Protein AF-A0A3D3NG20-F1 (afdb_monomer_lite)

pLDDT: mean 88.95, std 8.8, range [58.19, 97.75]

Structure (mmCIF, N/CA/C/O backbone):
data_AF-A0A3D3NG20-F1
#
_entry.id   AF-A0A3D3NG20-F1
#
loop_
_atom_site.group_PDB
_atom_site.id
_atom_site.type_symbol
_atom_site.label_atom_id
_atom_site.label_alt_id
_atom_site.label_comp_id
_atom_site.label_asym_id
_atom_site.label_entity_id
_atom_site.label_seq_id
_atom_site.pdbx_PDB_ins_code
_atom_site.Cartn_x
_atom_site.Cartn_y
_atom_site.Cartn_z
_atom_site.occupancy
_atom_site.B_iso_or_equiv
_atom_site.auth_seq_id
_atom_site.auth_comp_id
_atom_site.auth_asym_id
_atom_site.auth_atom_id
_atom_site.pdbx_PDB_model_num
ATOM 1 N N . PRO A 1 1 ? 11.108 -1.055 -11.961 1.00 58.19 1 PRO A N 1
ATOM 2 C CA . PRO A 1 1 ? 10.707 0.306 -11.524 1.00 58.19 1 PRO A CA 1
ATOM 3 C C . PRO A 1 1 ? 9.360 0.273 -10.812 1.00 58.19 1 PRO A C 1
ATOM 5 O O . PRO A 1 1 ? 8.550 -0.609 -11.078 1.00 58.19 1 PRO A O 1
ATOM 8 N N . LEU A 1 2 ? 9.130 1.215 -9.900 1.00 61.56 2 LEU A N 1
ATOM 9 C CA . LEU A 1 2 ? 7.983 1.136 -8.999 1.00 61.56 2 LEU A CA 1
ATOM 10 C C . LEU A 1 2 ? 6.646 1.517 -9.669 1.00 61.56 2 LEU A C 1
ATOM 12 O O . LEU A 1 2 ? 5.596 0.979 -9.330 1.00 61.56 2 LEU A O 1
ATOM 16 N N . ARG A 1 3 ? 6.689 2.419 -10.658 1.00 68.44 3 ARG A N 1
ATOM 17 C CA . ARG A 1 3 ? 5.502 2.925 -11.377 1.00 68.44 3 ARG A CA 1
ATOM 18 C C . ARG A 1 3 ? 5.452 2.598 -12.868 1.00 68.44 3 ARG A C 1
ATOM 20 O O . ARG A 1 3 ? 4.386 2.681 -13.464 1.00 68.44 3 ARG A O 1
ATOM 27 N N . LEU A 1 4 ? 6.581 2.226 -13.463 1.00 75.44 4 LEU A N 1
ATOM 28 C CA . LEU A 1 4 ? 6.687 1.892 -14.883 1.00 75.44 4 LEU A CA 1
ATOM 29 C C . LEU A 1 4 ? 6.993 0.400 -14.983 1.00 75.44 4 LEU A C 1
ATOM 31 O O . LEU A 1 4 ? 8.015 -0.049 -14.465 1.00 75.44 4 LEU A O 1
ATOM 35 N N . ARG A 1 5 ? 6.072 -0.356 -15.578 1.00 84.31 5 ARG A N 1
ATOM 36 C CA . ARG A 1 5 ? 6.166 -1.800 -15.816 1.00 84.31 5 ARG A CA 1
ATOM 37 C C . ARG A 1 5 ? 5.492 -2.134 -17.141 1.00 84.31 5 ARG A C 1
ATOM 39 O O . ARG A 1 5 ? 4.536 -1.452 -17.512 1.00 84.31 5 ARG A O 1
ATOM 46 N N . GLY A 1 6 ? 5.953 -3.194 -17.793 1.00 87.88 6 GLY A N 1
ATOM 47 C CA . GLY A 1 6 ? 5.446 -3.626 -19.095 1.00 87.88 6 GLY A CA 1
ATOM 48 C C . GLY A 1 6 ? 6.267 -3.087 -20.262 1.00 87.88 6 GLY A C 1
ATOM 49 O O . GLY A 1 6 ? 7.437 -2.738 -20.098 1.00 87.88 6 GLY A O 1
ATOM 50 N N . ASP A 1 7 ? 5.657 -3.076 -21.441 1.00 94.12 7 ASP A N 1
ATOM 51 C CA . ASP A 1 7 ? 6.354 -2.783 -22.690 1.00 94.12 7 ASP A CA 1
ATOM 52 C C . ASP A 1 7 ? 6.718 -1.301 -22.804 1.00 94.12 7 ASP A C 1
ATOM 54 O O . ASP A 1 7 ? 5.910 -0.407 -22.541 1.00 94.12 7 ASP A O 1
ATOM 58 N N . ALA A 1 8 ? 7.957 -1.049 -23.209 1.00 93.94 8 ALA A N 1
ATOM 59 C CA . ALA A 1 8 ? 8.521 0.274 -23.397 1.00 93.94 8 ALA A CA 1
ATOM 60 C C . ALA A 1 8 ? 9.418 0.305 -24.641 1.00 93.94 8 ALA A C 1
ATOM 62 O O . ALA A 1 8 ? 9.778 -0.727 -25.209 1.00 93.94 8 ALA A O 1
ATOM 63 N N . PHE A 1 9 ? 9.796 1.513 -25.056 1.00 94.94 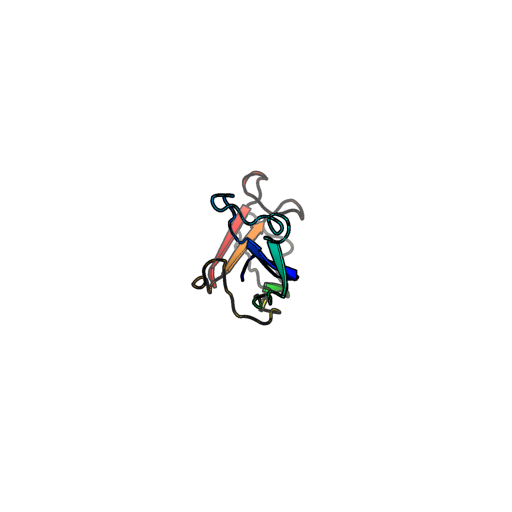9 PHE A N 1
ATOM 64 C CA . PHE A 1 9 ? 10.724 1.729 -26.160 1.00 94.94 9 PHE A CA 1
ATOM 65 C C . PHE A 1 9 ? 11.909 2.561 -25.691 1.00 94.94 9 PHE A C 1
ATOM 67 O O . PHE A 1 9 ? 11.733 3.603 -25.058 1.00 94.94 9 PHE A O 1
ATOM 74 N N . LEU A 1 10 ? 13.118 2.112 -26.017 1.00 93.62 10 LEU A N 1
ATOM 75 C CA . LEU A 1 10 ? 14.294 2.968 -26.021 1.00 93.62 10 LEU A CA 1
ATOM 76 C C . LEU A 1 10 ? 14.303 3.704 -27.359 1.00 93.62 10 LEU A C 1
ATOM 78 O O . LEU A 1 10 ? 14.422 3.069 -28.406 1.00 93.62 10 LEU A O 1
ATOM 82 N N . ILE A 1 11 ? 14.143 5.024 -27.318 1.00 94.25 11 ILE A N 1
ATOM 83 C CA . ILE A 1 11 ? 14.133 5.873 -28.509 1.00 94.25 11 ILE A CA 1
ATOM 84 C C . ILE A 1 11 ? 15.469 6.602 -28.584 1.00 94.25 11 ILE A C 1
ATOM 86 O O . ILE A 1 11 ? 15.859 7.289 -27.641 1.00 94.25 11 ILE A O 1
ATOM 90 N N . VAL A 1 12 ? 16.156 6.448 -29.710 1.00 93.25 12 VAL A N 1
ATOM 91 C CA . VAL A 1 12 ? 17.373 7.186 -30.045 1.00 93.25 12 VAL A CA 1
ATOM 92 C C . VAL A 1 12 ? 17.063 8.054 -31.254 1.00 93.25 12 VAL A C 1
ATOM 94 O O . VAL A 1 12 ? 16.501 7.565 -32.233 1.00 93.25 12 VAL A O 1
ATOM 97 N N . VAL A 1 13 ? 17.414 9.335 -31.165 1.00 92.94 13 VAL A N 1
ATOM 98 C CA . VAL A 1 13 ? 17.270 10.302 -32.255 1.00 92.94 13 VAL A CA 1
ATOM 99 C C . VAL A 1 13 ? 18.657 10.855 -32.573 1.00 92.94 13 VAL A C 1
ATOM 101 O O . VAL A 1 13 ? 19.252 11.526 -31.729 1.00 92.94 13 VAL A O 1
ATOM 104 N N . ALA A 1 14 ? 19.193 10.516 -33.744 1.00 89.94 14 ALA A N 1
ATOM 105 C CA . ALA A 1 14 ? 20.375 11.167 -34.304 1.00 89.94 14 ALA A CA 1
ATOM 106 C C . ALA A 1 14 ? 19.999 12.580 -34.770 1.00 89.94 14 ALA A C 1
ATOM 108 O O . ALA A 1 14 ? 18.849 12.805 -35.125 1.00 89.94 14 ALA A O 1
ATOM 109 N N . ASP A 1 15 ? 20.928 13.531 -34.663 1.00 87.94 15 ASP A N 1
ATOM 110 C CA . ASP A 1 15 ? 20.694 14.954 -34.953 1.00 87.94 15 ASP A CA 1
ATOM 111 C C . ASP A 1 15 ? 19.298 15.475 -34.544 1.00 87.94 15 ASP A C 1
ATOM 113 O O . ASP A 1 15 ? 18.550 16.060 -35.322 1.00 87.94 15 ASP A O 1
ATOM 117 N N . GLY A 1 16 ? 18.894 15.230 -33.292 1.00 83.56 16 GLY A N 1
ATOM 118 C CA . GLY A 1 16 ? 17.527 15.533 -32.845 1.00 83.56 16 GLY A CA 1
ATOM 119 C C . GLY A 1 16 ? 17.126 17.015 -32.906 1.00 83.56 16 GLY A C 1
ATOM 120 O O . GLY A 1 16 ? 15.947 17.321 -32.737 1.00 83.56 16 GLY A O 1
ATOM 121 N N . ASN A 1 17 ? 18.087 17.913 -33.144 1.00 87.62 17 ASN A N 1
ATOM 122 C CA . ASN A 1 17 ? 17.873 19.348 -33.313 1.00 87.62 17 ASN A CA 1
ATOM 123 C C . ASN A 1 17 ? 17.983 19.811 -34.781 1.00 87.62 17 ASN A C 1
ATOM 125 O O . ASN A 1 17 ? 17.700 20.982 -35.039 1.00 87.62 17 ASN A O 1
ATOM 129 N N . GLY A 1 18 ? 18.356 18.935 -35.724 1.00 86.38 18 GLY A N 1
ATOM 130 C CA . GLY A 1 18 ? 18.515 19.267 -37.145 1.00 86.38 18 GLY A CA 1
ATOM 131 C C . GLY A 1 18 ? 19.660 20.249 -37.415 1.00 86.38 18 GLY A C 1
ATOM 132 O O . GLY A 1 18 ? 19.510 21.168 -38.223 1.00 86.38 18 GLY A O 1
ATOM 133 N N . GLU A 1 19 ? 20.758 20.151 -36.662 1.00 90.38 19 GLU A N 1
ATOM 134 C CA . GLU A 1 19 ? 21.900 21.068 -36.757 1.00 90.38 19 GLU A CA 1
ATOM 135 C C . GL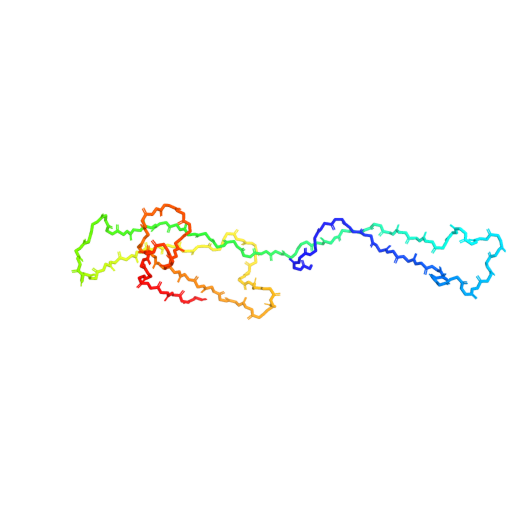U A 1 19 ? 22.922 20.643 -37.826 1.00 90.38 19 GLU A C 1
ATOM 137 O O . GLU A 1 19 ? 23.824 21.421 -38.157 1.00 90.38 19 GLU A O 1
ATOM 142 N N . VAL A 1 20 ? 22.794 19.436 -38.381 1.00 87.12 20 VAL A N 1
ATOM 143 C CA . VAL A 1 20 ? 23.695 18.868 -39.384 1.00 87.12 20 VAL A CA 1
ATOM 144 C C . VAL A 1 20 ? 22.902 18.529 -40.647 1.00 87.12 20 VAL A C 1
ATOM 146 O O . VAL A 1 20 ? 21.896 17.846 -40.594 1.00 87.12 20 VAL A O 1
ATOM 149 N N . ASP A 1 21 ? 23.367 18.984 -41.815 1.00 88.12 21 ASP A N 1
ATOM 150 C CA . ASP A 1 21 ? 22.782 18.540 -43.089 1.00 88.12 21 ASP A CA 1
ATOM 151 C C . ASP A 1 21 ? 23.211 17.096 -43.380 1.00 88.12 21 ASP A C 1
ATOM 153 O O . ASP A 1 21 ? 24.385 16.828 -43.664 1.00 88.12 21 ASP A O 1
ATOM 157 N N . GLU A 1 22 ? 22.256 16.170 -43.312 1.00 85.44 22 GLU A N 1
ATOM 158 C CA . GLU A 1 22 ? 22.479 14.741 -43.525 1.00 85.44 22 GLU A CA 1
ATOM 159 C C . GLU A 1 22 ? 21.969 14.248 -44.894 1.00 85.44 22 GLU A C 1
ATOM 161 O O . GLU A 1 22 ? 21.799 13.041 -45.091 1.00 85.44 22 GLU A O 1
ATOM 166 N N . HIS A 1 23 ? 21.728 15.133 -45.877 1.00 86.75 23 HIS A N 1
ATOM 167 C CA . HIS A 1 23 ? 21.172 14.751 -47.183 1.00 86.75 23 HIS A CA 1
ATOM 168 C C . HIS A 1 23 ? 21.925 13.573 -47.850 1.00 86.75 23 HIS A C 1
ATOM 170 O O . HIS A 1 23 ? 23.147 13.623 -48.015 1.00 86.75 23 HIS A O 1
ATOM 176 N N . PRO A 1 24 ? 21.217 12.517 -48.313 1.00 85.38 24 PRO A N 1
ATOM 177 C CA . PRO A 1 24 ? 19.757 12.368 -48.420 1.00 85.38 24 PRO A CA 1
ATOM 178 C C . PRO A 1 24 ? 19.077 11.676 -47.220 1.00 85.38 24 PRO A C 1
ATOM 180 O O . PRO A 1 24 ? 17.909 11.302 -47.319 1.00 85.38 24 PRO A O 1
ATOM 183 N N . ASN A 1 25 ? 19.792 11.455 -46.119 1.00 85.50 25 ASN A N 1
ATOM 184 C CA . ASN A 1 25 ? 19.387 10.582 -45.016 1.00 85.50 25 ASN A CA 1
ATOM 185 C C . ASN A 1 25 ? 18.596 11.269 -43.895 1.00 85.50 25 ASN A C 1
ATOM 187 O O . ASN A 1 25 ? 18.187 10.580 -42.976 1.00 85.50 25 ASN A O 1
ATOM 191 N N . GLU A 1 26 ? 18.276 12.555 -44.013 1.00 84.94 26 GLU A N 1
ATOM 192 C CA . GLU A 1 26 ? 17.534 13.361 -43.021 1.00 84.94 26 GLU A CA 1
ATOM 193 C C . GLU A 1 26 ? 16.299 12.672 -42.383 1.00 84.94 26 GLU A C 1
ATOM 195 O O . GLU A 1 26 ? 15.909 12.938 -41.252 1.00 84.94 26 GLU A O 1
ATOM 200 N N . ALA A 1 27 ? 15.648 11.754 -43.104 1.00 84.50 27 ALA A N 1
ATOM 201 C CA . ALA A 1 27 ? 14.458 11.048 -42.630 1.00 84.50 27 ALA A CA 1
ATOM 202 C C . ALA A 1 27 ? 14.734 9.773 -41.798 1.00 84.50 27 ALA A C 1
ATOM 204 O O . ALA A 1 27 ? 13.774 9.127 -41.372 1.00 84.50 27 ALA A O 1
ATOM 205 N N . ASN A 1 28 ? 15.992 9.359 -41.589 1.00 85.06 28 ASN A N 1
ATOM 206 C CA . ASN A 1 28 ? 16.341 8.077 -40.951 1.00 85.06 28 ASN A CA 1
ATOM 207 C C . ASN A 1 28 ? 16.876 8.193 -39.510 1.00 85.06 28 ASN A C 1
ATOM 209 O O . ASN A 1 28 ? 17.427 7.232 -38.971 1.00 85.06 28 ASN A O 1
ATOM 213 N N . ASN A 1 29 ? 16.633 9.331 -38.864 1.00 89.12 29 ASN A N 1
ATOM 214 C CA . ASN A 1 29 ? 17.265 9.690 -37.599 1.00 89.12 29 ASN A CA 1
ATOM 215 C C . ASN A 1 29 ? 16.665 9.045 -36.346 1.00 89.12 29 ASN A C 1
ATOM 217 O O . ASN A 1 29 ? 17.284 9.089 -35.286 1.00 89.12 29 ASN A O 1
ATOM 221 N N . VAL A 1 30 ? 15.486 8.425 -36.434 1.00 92.75 30 VAL A N 1
ATOM 222 C CA . VAL A 1 30 ? 14.806 7.833 -35.274 1.00 92.75 30 VAL A CA 1
ATOM 223 C C . VAL A 1 30 ? 14.904 6.312 -35.302 1.00 92.75 30 VAL A C 1
ATOM 225 O O . VAL A 1 30 ? 14.429 5.662 -36.232 1.00 92.75 30 VAL A O 1
ATOM 228 N N . LEU A 1 31 ? 15.422 5.734 -34.220 1.00 94.38 31 LEU A N 1
ATOM 229 C CA . LEU A 1 31 ? 15.357 4.302 -33.943 1.00 94.38 31 LEU A CA 1
ATOM 230 C C . LEU A 1 31 ? 14.604 4.063 -32.632 1.00 94.38 31 LEU A C 1
ATOM 232 O O . LEU A 1 31 ? 14.940 4.646 -31.603 1.00 94.38 31 LEU A O 1
ATOM 236 N N . ALA A 1 32 ? 13.618 3.165 -32.655 1.00 95.62 32 ALA A N 1
ATOM 237 C CA . ALA A 1 32 ? 12.913 2.703 -31.464 1.00 95.62 32 ALA A CA 1
ATOM 238 C C . ALA A 1 32 ? 13.171 1.207 -31.251 1.00 95.62 32 ALA A C 1
ATOM 240 O O . ALA A 1 32 ? 12.815 0.383 -32.093 1.00 95.62 32 ALA A O 1
ATOM 241 N N . ALA A 1 33 ? 13.774 0.854 -30.117 1.00 96.62 33 ALA A N 1
ATOM 242 C CA . ALA A 1 33 ? 14.015 -0.529 -29.724 1.00 96.62 33 ALA A CA 1
ATOM 243 C C . ALA A 1 33 ? 13.030 -0.935 -28.614 1.00 96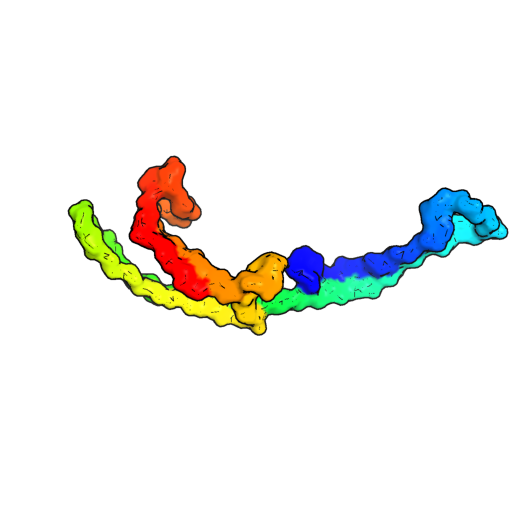.62 33 ALA A C 1
ATOM 245 O O . ALA A 1 33 ? 13.020 -0.286 -27.563 1.00 96.62 33 ALA A O 1
ATOM 246 N N . PRO A 1 34 ? 12.196 -1.974 -28.812 1.00 96.12 34 PRO A N 1
ATOM 247 C CA . PRO A 1 34 ? 11.289 -2.437 -27.774 1.00 96.12 34 PRO A CA 1
ATOM 248 C C . PRO A 1 34 ? 12.067 -3.131 -26.654 1.00 96.12 34 PRO A C 1
ATOM 250 O O . PRO A 1 34 ? 13.024 -3.866 -26.902 1.00 96.12 34 PRO A O 1
ATOM 253 N N . PHE A 1 35 ? 11.625 -2.931 -25.420 1.00 94.38 35 PHE A N 1
ATOM 254 C CA . PHE A 1 35 ? 12.090 -3.682 -24.263 1.00 94.38 35 PHE A CA 1
ATOM 255 C C . PHE A 1 35 ? 10.968 -3.813 -23.235 1.00 94.38 35 PHE A C 1
ATOM 257 O O . PHE A 1 35 ? 10.034 -3.011 -23.208 1.00 94.38 35 PHE A O 1
ATOM 264 N N . THR A 1 36 ? 11.066 -4.818 -22.372 1.00 93.69 36 THR A N 1
ATOM 265 C CA . THR A 1 36 ? 10.105 -5.019 -21.288 1.00 93.69 36 THR A CA 1
ATOM 266 C C . THR A 1 36 ? 10.722 -4.575 -19.975 1.00 93.69 36 THR A C 1
ATOM 268 O O . THR A 1 36 ? 11.863 -4.903 -19.649 1.00 93.69 36 THR A O 1
ATOM 271 N N . ILE A 1 37 ? 9.953 -3.804 -19.216 1.00 90.31 37 ILE A N 1
ATOM 272 C CA . ILE A 1 37 ? 10.308 -3.383 -17.875 1.00 90.31 37 ILE A CA 1
ATOM 273 C C . ILE A 1 37 ? 9.695 -4.363 -16.879 1.00 90.31 37 ILE A C 1
ATOM 275 O O . ILE A 1 37 ? 8.478 -4.344 -16.657 1.00 90.31 37 ILE A O 1
ATOM 279 N N . ASP A 1 38 ? 10.546 -5.159 -16.233 1.00 85.31 38 ASP A N 1
ATOM 280 C CA . ASP A 1 38 ? 10.094 -6.080 -15.197 1.00 85.31 38 ASP A CA 1
ATOM 281 C C . ASP A 1 38 ? 9.513 -5.314 -13.996 1.00 85.31 38 ASP A C 1
ATOM 283 O O . ASP A 1 38 ? 10.128 -4.363 -13.479 1.00 85.31 38 ASP A O 1
ATOM 287 N N . PRO A 1 39 ? 8.312 -5.699 -13.529 1.00 78.62 39 PRO A N 1
ATOM 288 C CA . PRO A 1 39 ? 7.759 -5.140 -12.313 1.00 78.62 39 PRO A CA 1
ATOM 289 C C . PRO A 1 39 ? 8.602 -5.580 -11.118 1.00 78.62 39 PRO A C 1
ATOM 291 O O . PRO A 1 39 ? 9.006 -6.737 -11.003 1.00 78.62 39 PRO A O 1
ATOM 294 N N . LEU A 1 40 ? 8.814 -4.658 -10.182 1.00 78.69 40 LEU A N 1
ATOM 295 C CA . LEU A 1 40 ? 9.273 -5.056 -8.856 1.00 78.69 40 LEU A CA 1
ATOM 296 C C . LEU A 1 40 ? 8.134 -5.822 -8.162 1.00 78.69 40 LEU A C 1
ATOM 298 O O . LEU A 1 40 ? 6.979 -5.406 -8.289 1.00 78.69 40 LEU A O 1
ATOM 302 N N . PRO A 1 41 ? 8.415 -6.932 -7.459 1.00 80.56 41 PRO A N 1
ATOM 303 C CA . PRO A 1 41 ? 7.409 -7.588 -6.636 1.00 80.56 41 PRO A CA 1
ATOM 304 C C . PRO A 1 41 ? 6.967 -6.649 -5.503 1.00 80.56 41 PRO A C 1
ATOM 306 O O . PRO A 1 41 ? 7.767 -5.863 -4.993 1.00 80.56 41 PRO A O 1
ATOM 309 N N . PHE A 1 42 ? 5.695 -6.734 -5.111 1.00 81.12 42 PHE A N 1
ATOM 310 C CA . PHE A 1 42 ? 5.092 -5.901 -4.067 1.00 81.12 42 PHE A CA 1
ATOM 311 C C . PHE A 1 42 ? 4.563 -6.762 -2.919 1.00 81.12 42 PHE A C 1
ATOM 313 O O . PHE A 1 42 ? 4.249 -7.942 -3.109 1.00 81.12 42 PHE A O 1
ATOM 320 N N . ALA A 1 43 ? 4.458 -6.153 -1.738 1.00 89.25 43 ALA A N 1
ATOM 321 C CA . ALA A 1 43 ? 3.638 -6.689 -0.662 1.00 89.25 43 ALA A CA 1
ATOM 322 C C . ALA A 1 43 ? 2.148 -6.592 -1.033 1.00 89.25 43 ALA A C 1
ATOM 324 O O . ALA A 1 43 ? 1.730 -5.668 -1.730 1.00 89.25 43 ALA A O 1
ATOM 325 N N . ASP A 1 44 ? 1.359 -7.533 -0.529 1.00 91.19 44 ASP A N 1
ATOM 326 C CA . ASP A 1 44 ? -0.100 -7.551 -0.635 1.00 91.19 44 ASP A CA 1
ATOM 327 C C . ASP A 1 44 ? -0.667 -7.828 0.758 1.00 91.19 44 ASP A C 1
ATOM 329 O O . ASP A 1 44 ? -0.745 -8.976 1.196 1.00 91.19 44 ASP A O 1
ATOM 333 N N . LEU A 1 45 ? -0.946 -6.760 1.508 1.00 93.69 45 LEU A N 1
ATOM 334 C CA . LEU A 1 45 ? -1.431 -6.864 2.881 1.00 93.69 45 LEU A CA 1
ATOM 335 C C . LEU A 1 45 ? -2.937 -7.129 2.883 1.00 93.69 45 LEU A C 1
ATOM 337 O O . LEU A 1 45 ? -3.732 -6.286 2.471 1.00 93.69 45 LEU A O 1
ATOM 341 N N . VAL A 1 46 ? -3.323 -8.292 3.400 1.00 95.88 46 VAL A N 1
ATOM 342 C CA . VAL A 1 46 ? -4.712 -8.745 3.469 1.00 95.88 46 VAL A CA 1
ATOM 343 C C . VAL A 1 46 ? -5.133 -8.937 4.919 1.00 95.88 46 VAL A C 1
ATOM 345 O O . VAL A 1 46 ? -4.546 -9.731 5.660 1.00 95.88 46 VAL A O 1
ATOM 348 N N . THR A 1 47 ? -6.188 -8.224 5.313 1.00 96.50 47 THR A N 1
ATOM 349 C CA . THR A 1 47 ? -6.828 -8.362 6.625 1.00 96.50 47 THR A CA 1
ATOM 350 C C . THR A 1 47 ? -7.833 -9.516 6.619 1.00 96.50 47 THR A C 1
ATOM 352 O O . THR A 1 47 ? -8.629 -9.665 5.694 1.00 96.50 47 THR A O 1
ATOM 355 N N . SER A 1 48 ? -7.815 -10.334 7.667 1.00 97.75 48 SER A N 1
ATOM 356 C CA . SER A 1 48 ? -8.643 -11.533 7.841 1.00 97.75 48 SER A CA 1
ATOM 357 C C . SER A 1 48 ? -8.939 -11.791 9.326 1.00 97.75 48 SER A C 1
ATOM 359 O O . SER A 1 48 ? -8.462 -11.056 10.193 1.00 97.75 48 SER A O 1
ATOM 361 N N . ASP A 1 49 ? -9.752 -12.813 9.616 1.00 97.25 49 ASP A N 1
ATOM 362 C CA . ASP A 1 49 ? -10.044 -13.312 10.971 1.00 97.25 49 ASP A CA 1
ATOM 363 C C . ASP A 1 49 ? -10.511 -12.233 11.968 1.00 97.25 49 ASP A C 1
ATOM 365 O O . ASP A 1 49 ? -10.118 -12.213 13.135 1.00 97.25 49 ASP A O 1
ATOM 369 N N . ILE A 1 50 ? -11.356 -11.309 11.496 1.00 95.75 50 ILE A N 1
ATOM 370 C CA . ILE A 1 50 ? -11.858 -10.190 12.300 1.00 95.75 50 ILE A CA 1
ATOM 371 C C . ILE A 1 50 ? -12.875 -10.699 13.327 1.00 95.75 50 ILE A C 1
ATOM 373 O O . ILE A 1 50 ? -13.918 -11.251 12.975 1.00 95.75 50 ILE A O 1
ATOM 377 N N . VAL A 1 51 ? -12.599 -10.442 14.604 1.00 96.88 51 VAL A N 1
ATOM 378 C CA . VAL A 1 51 ? -13.497 -10.702 15.729 1.00 96.88 51 VAL A CA 1
ATOM 379 C C . VAL A 1 51 ? -13.660 -9.420 16.534 1.00 96.88 51 VAL A C 1
ATOM 381 O O . VAL A 1 51 ? -12.695 -8.897 17.088 1.00 96.88 51 VAL A O 1
ATOM 384 N N . ALA A 1 52 ? -14.896 -8.934 16.616 1.00 95.00 52 ALA A N 1
ATOM 385 C CA . ALA A 1 52 ? -15.275 -7.758 17.390 1.00 95.00 52 ALA A CA 1
ATOM 386 C C . ALA A 1 52 ? -16.699 -7.924 17.956 1.00 95.00 52 ALA A C 1
ATOM 388 O O . ALA A 1 52 ? -17.497 -8.680 17.390 1.00 95.00 52 ALA A O 1
ATOM 389 N N . PRO A 1 53 ? -17.052 -7.230 19.052 1.00 93.88 53 PRO A N 1
ATOM 390 C CA . PRO A 1 53 ? -18.414 -7.207 19.568 1.00 93.88 53 PRO A CA 1
ATOM 391 C C . PRO A 1 53 ? -19.408 -6.656 18.541 1.00 93.88 53 PRO A C 1
ATOM 393 O O . PRO A 1 53 ? -19.158 -5.635 17.904 1.00 93.88 53 PRO A O 1
ATOM 396 N N . SER A 1 54 ? -20.580 -7.283 18.433 1.00 92.31 54 SER A N 1
ATOM 397 C CA . SER A 1 54 ? -21.691 -6.770 17.618 1.00 92.31 54 SER A CA 1
ATOM 398 C C . SER A 1 54 ? -22.431 -5.602 18.278 1.00 92.31 54 SER A C 1
ATOM 400 O O . SER A 1 54 ? -23.233 -4.929 17.635 1.00 92.31 54 SER A O 1
ATOM 402 N N . GLN A 1 55 ? -22.203 -5.389 19.576 1.00 91.12 55 GLN A N 1
ATOM 403 C CA . GLN A 1 55 ? -22.810 -4.339 20.384 1.00 91.12 55 GLN A CA 1
ATOM 404 C C . GLN A 1 55 ? -21.797 -3.827 21.408 1.00 91.12 55 GLN A C 1
ATOM 406 O O . GLN A 1 55 ? -20.994 -4.591 21.941 1.00 91.12 55 GLN A O 1
ATOM 411 N N . ALA A 1 56 ? -21.875 -2.535 21.708 1.00 90.31 56 ALA A N 1
ATOM 412 C CA . ALA A 1 56 ? -21.119 -1.884 22.767 1.00 90.31 56 ALA A CA 1
ATOM 413 C C . ALA A 1 56 ? -21.963 -0.749 23.356 1.00 90.31 56 ALA A C 1
ATOM 415 O O . ALA A 1 56 ? -22.846 -0.209 22.687 1.00 90.31 56 ALA A O 1
ATOM 416 N N . VAL A 1 57 ? -21.693 -0.386 24.608 1.00 91.31 57 VAL A N 1
ATOM 417 C CA . VAL A 1 57 ? -22.307 0.778 25.257 1.00 91.31 57 VAL A CA 1
ATOM 418 C C . VAL A 1 57 ? -21.332 1.947 25.263 1.00 91.31 57 VAL A C 1
ATOM 420 O O . VAL A 1 57 ? -20.116 1.764 25.216 1.00 91.31 57 VAL A O 1
ATOM 423 N N . HIS A 1 58 ? -21.866 3.164 25.323 1.00 88.38 58 HIS A N 1
ATOM 424 C CA . HIS A 1 58 ? -21.045 4.367 25.363 1.00 88.38 58 HIS A CA 1
ATOM 425 C C . HIS A 1 58 ? -20.053 4.328 26.537 1.00 88.38 58 HIS A C 1
ATOM 427 O O . HIS A 1 58 ? -20.437 4.057 27.674 1.00 88.38 58 HIS A O 1
ATOM 433 N N . GLY A 1 59 ? -18.781 4.620 26.253 1.00 87.06 59 GLY A N 1
ATOM 434 C CA . GLY A 1 59 ? -17.699 4.608 27.240 1.00 87.06 59 GLY A CA 1
ATOM 435 C C . GLY A 1 59 ? -17.135 3.222 27.569 1.00 87.06 59 GLY A C 1
ATOM 436 O O . GLY A 1 59 ? -16.196 3.140 28.357 1.00 87.06 59 GLY A O 1
ATOM 437 N N . ALA A 1 60 ? -17.661 2.140 26.984 1.00 90.38 60 ALA A N 1
ATOM 438 C CA . ALA A 1 60 ? -17.066 0.817 27.134 1.00 90.38 60 ALA A CA 1
ATOM 439 C C . ALA A 1 60 ? -15.775 0.684 26.318 1.00 90.38 60 ALA A C 1
ATOM 441 O O . ALA A 1 60 ? -15.662 1.211 25.210 1.00 90.38 60 ALA A O 1
ATOM 442 N N . SER A 1 61 ? -14.830 -0.089 26.851 1.00 91.19 61 SER A N 1
ATOM 443 C CA . SER A 1 61 ? -13.722 -0.621 26.061 1.00 91.19 61 SER A CA 1
ATOM 444 C C . SER A 1 61 ? -14.205 -1.835 25.270 1.00 91.19 61 SER A C 1
ATOM 446 O O . SER A 1 61 ? -14.958 -2.657 25.799 1.00 91.19 61 SER A O 1
ATOM 448 N N . ILE A 1 62 ? -13.778 -1.947 24.015 1.00 91.88 62 ILE A N 1
ATOM 449 C CA . ILE A 1 62 ? -14.055 -3.106 23.166 1.00 91.88 62 ILE A CA 1
ATOM 450 C C . ILE A 1 62 ? -12.750 -3.793 22.793 1.00 91.88 62 ILE A C 1
ATOM 452 O O . ILE A 1 62 ? -11.722 -3.147 22.605 1.00 91.88 62 ILE A O 1
ATOM 456 N N . GLU A 1 63 ? -12.809 -5.109 22.650 1.00 94.06 63 GLU A N 1
ATOM 457 C CA . GLU A 1 63 ? -11.701 -5.885 22.113 1.00 94.06 63 GLU A CA 1
ATOM 458 C C . GLU A 1 63 ? -11.932 -6.134 20.623 1.00 94.06 63 GLU A C 1
ATOM 460 O O . GLU A 1 63 ? -12.982 -6.643 20.230 1.00 94.06 63 GLU A O 1
ATOM 465 N N . VAL A 1 64 ? -10.946 -5.795 19.796 1.00 94.94 64 VAL A N 1
ATOM 466 C CA . VAL A 1 64 ? -10.938 -6.120 18.368 1.00 94.94 64 VAL A CA 1
ATOM 467 C C . VAL A 1 64 ? -9.709 -6.970 18.093 1.00 94.94 64 VAL A C 1
ATOM 469 O O . VAL A 1 64 ? -8.590 -6.560 18.389 1.00 94.94 64 VAL A O 1
ATOM 472 N N . ARG A 1 65 ? -9.921 -8.156 17.526 1.00 96.25 65 ARG A N 1
ATOM 473 C CA . ARG A 1 65 ? -8.856 -9.049 17.065 1.00 96.25 65 ARG A CA 1
ATOM 474 C C . ARG A 1 65 ? -8.968 -9.212 15.563 1.00 96.25 65 ARG A C 1
ATOM 476 O O . ARG A 1 65 ? -10.072 -9.311 15.038 1.00 96.25 65 ARG A O 1
ATOM 483 N N . TYR A 1 66 ? -7.835 -9.233 14.885 1.00 97.00 66 TYR A N 1
ATOM 484 C CA . TYR A 1 66 ? -7.755 -9.435 13.447 1.00 97.00 66 TYR A CA 1
ATOM 485 C C . TYR A 1 66 ? -6.362 -9.950 13.088 1.00 97.00 66 TYR A C 1
ATOM 487 O O . TYR A 1 66 ? -5.435 -9.896 13.899 1.00 97.00 66 TYR A O 1
ATOM 495 N N . ARG A 1 67 ? -6.219 -10.451 11.864 1.00 97.38 67 ARG A N 1
ATOM 496 C CA . ARG A 1 67 ? -4.952 -10.910 11.305 1.00 97.38 67 ARG A CA 1
ATOM 497 C C . ARG A 1 67 ? -4.644 -10.144 10.030 1.00 97.38 67 ARG A C 1
ATOM 499 O O . ARG A 1 67 ? -5.500 -10.050 9.156 1.00 97.38 67 ARG A O 1
ATOM 506 N N . VAL A 1 68 ? -3.410 -9.668 9.892 1.00 97.06 68 VAL A N 1
ATOM 507 C CA . VAL A 1 68 ? -2.876 -9.153 8.624 1.00 97.06 68 VAL A CA 1
ATOM 508 C C . VAL A 1 68 ? -1.844 -10.142 8.107 1.00 97.06 68 VAL A C 1
ATOM 510 O O . VAL A 1 68 ? -0.976 -10.595 8.853 1.00 97.06 68 VAL A O 1
ATOM 513 N N . ALA A 1 69 ? -1.961 -10.514 6.838 1.00 95.62 69 ALA A N 1
ATOM 514 C CA . ALA A 1 69 ? -0.995 -11.359 6.154 1.00 95.62 69 ALA A CA 1
ATOM 515 C C . ALA A 1 69 ? -0.478 -10.653 4.909 1.00 95.62 69 ALA A C 1
ATOM 517 O O . ALA A 1 69 ? -1.259 -10.067 4.168 1.00 95.62 69 ALA A O 1
ATOM 518 N N . ASN A 1 70 ? 0.823 -10.762 4.660 1.00 93.94 70 ASN A N 1
ATOM 519 C CA . ASN A 1 70 ? 1.387 -10.402 3.371 1.00 93.94 70 ASN A CA 1
ATOM 520 C C . ASN A 1 70 ? 1.271 -11.608 2.427 1.00 93.94 70 ASN A C 1
ATOM 522 O O . ASN A 1 70 ? 1.962 -12.607 2.619 1.00 93.94 70 ASN A O 1
ATOM 526 N N . LEU A 1 71 ? 0.375 -11.525 1.445 1.00 93.94 71 LEU A N 1
ATOM 527 C CA . LEU A 1 71 ? 0.209 -12.515 0.376 1.00 93.94 71 LEU A CA 1
ATOM 528 C C . LEU A 1 71 ? 1.045 -12.179 -0.870 1.00 93.94 71 LEU A C 1
ATOM 530 O O . LEU A 1 71 ? 1.024 -12.917 -1.856 1.00 93.94 71 LEU A O 1
ATOM 534 N N . GLY A 1 72 ? 1.780 -11.067 -0.826 1.00 89.56 72 GLY A N 1
ATOM 535 C CA . GLY A 1 72 ? 2.669 -10.622 -1.882 1.00 89.56 72 GLY A CA 1
ATOM 536 C C . GLY A 1 72 ? 3.984 -11.393 -1.889 1.00 89.56 72 GLY A C 1
ATOM 537 O O . GLY A 1 72 ? 4.334 -12.116 -0.957 1.00 89.56 72 GLY A O 1
ATOM 538 N N . SER A 1 73 ? 4.744 -11.221 -2.966 1.00 86.50 73 SER A N 1
ATOM 539 C CA . SER A 1 73 ? 6.041 -11.880 -3.160 1.00 86.50 73 SER A CA 1
ATOM 540 C C . SER A 1 73 ? 7.228 -11.053 -2.658 1.00 86.50 73 SER A C 1
ATOM 542 O O . SER A 1 73 ? 8.358 -11.541 -2.669 1.00 86.50 73 SER A O 1
ATOM 544 N N . ALA A 1 74 ? 6.991 -9.819 -2.202 1.00 85.81 74 ALA A N 1
ATOM 545 C CA . ALA A 1 74 ? 7.999 -8.961 -1.588 1.00 85.81 74 ALA A CA 1
ATOM 546 C C . ALA A 1 74 ? 7.621 -8.562 -0.160 1.00 85.81 74 ALA A C 1
ATOM 548 O O . ALA A 1 74 ? 6.450 -8.566 0.217 1.00 85.81 74 ALA A O 1
ATOM 549 N N . GLY A 1 75 ? 8.634 -8.175 0.620 1.00 83.56 75 GLY A N 1
ATOM 550 C CA . GLY A 1 75 ? 8.437 -7.487 1.895 1.00 83.56 75 GLY A CA 1
A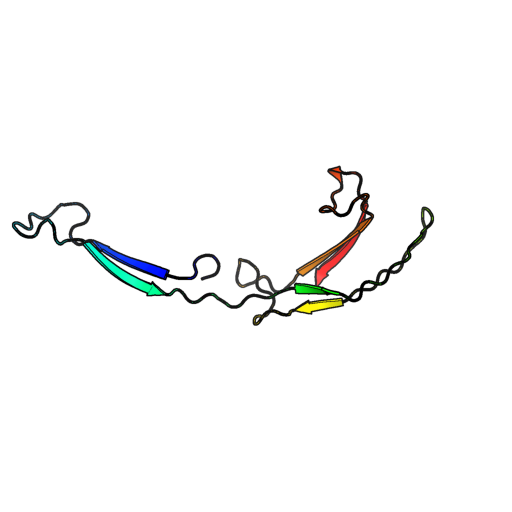TOM 551 C C . GLY A 1 75 ? 7.770 -6.121 1.716 1.00 83.56 75 GLY A C 1
ATOM 552 O O . GLY A 1 75 ? 7.643 -5.621 0.596 1.00 83.56 75 GLY A O 1
ATOM 553 N N . ILE A 1 76 ? 7.347 -5.525 2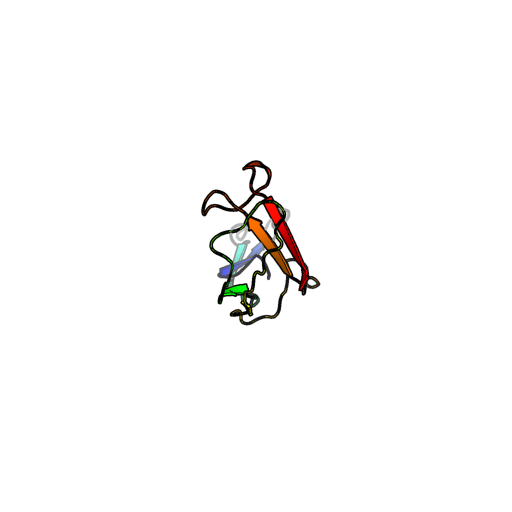.830 1.00 82.38 76 ILE A N 1
ATOM 554 C CA . ILE A 1 76 ? 6.731 -4.200 2.846 1.00 82.38 76 ILE A CA 1
ATOM 555 C C . ILE A 1 76 ? 7.754 -3.213 2.284 1.00 82.38 76 ILE A C 1
ATOM 557 O O . ILE A 1 76 ? 8.879 -3.123 2.770 1.00 82.38 76 ILE A O 1
ATOM 561 N N . ARG A 1 77 ? 7.379 -2.562 1.184 1.00 73.06 77 ARG A N 1
ATOM 562 C CA . ARG A 1 77 ? 8.170 -1.541 0.501 1.00 73.06 77 ARG A CA 1
ATOM 563 C C . ARG A 1 77 ? 7.220 -0.466 0.015 1.00 73.06 77 ARG A C 1
ATOM 565 O O . ARG A 1 77 ? 6.379 -0.722 -0.847 1.00 73.06 77 ARG A O 1
ATOM 572 N N . GLY A 1 78 ? 7.322 0.716 0.604 1.00 65.81 78 GLY A N 1
ATOM 573 C CA . GLY A 1 78 ? 6.633 1.897 0.097 1.00 65.81 78 GLY A CA 1
ATOM 574 C C . GLY A 1 78 ? 7.308 2.469 -1.149 1.00 65.81 78 GLY A C 1
ATOM 575 O O . GLY A 1 78 ? 8.187 1.864 -1.758 1.00 65.81 78 GLY A O 1
ATOM 576 N N . GLU A 1 79 ? 6.862 3.658 -1.553 1.00 64.19 79 GLU A N 1
ATOM 577 C CA . GLU A 1 79 ? 7.313 4.270 -2.805 1.00 64.19 79 GLU A CA 1
ATOM 578 C C . GLU A 1 79 ? 8.784 4.703 -2.795 1.00 64.19 79 GLU A C 1
ATOM 580 O O . GLU A 1 79 ? 9.454 4.705 -3.826 1.00 64.19 79 GLU A O 1
ATOM 585 N N . ALA A 1 80 ? 9.277 5.037 -1.606 1.00 61.75 80 ALA A N 1
ATOM 586 C CA . ALA A 1 80 ? 10.692 5.130 -1.312 1.00 61.75 80 ALA A CA 1
ATOM 587 C C . ALA A 1 80 ? 11.150 3.779 -0.747 1.00 61.75 80 ALA A C 1
ATOM 589 O O . ALA A 1 80 ? 10.493 3.245 0.147 1.00 61.75 80 ALA A O 1
ATOM 590 N N . ASP A 1 81 ? 12.299 3.275 -1.210 1.00 59.19 81 ASP A N 1
ATOM 591 C CA . ASP A 1 81 ? 12.906 1.981 -0.835 1.00 59.19 81 ASP A CA 1
ATOM 592 C C . ASP A 1 81 ? 13.142 1.768 0.684 1.00 59.19 81 ASP A C 1
ATOM 594 O O . ASP A 1 81 ? 13.641 0.720 1.088 1.00 59.19 81 ASP A O 1
ATOM 598 N N . ALA A 1 82 ? 12.792 2.743 1.529 1.00 65.56 82 ALA A N 1
ATOM 599 C CA . ALA A 1 82 ? 13.012 2.765 2.973 1.00 65.56 82 ALA A CA 1
ATOM 600 C C . ALA A 1 82 ? 11.742 2.600 3.832 1.00 65.56 82 ALA A C 1
ATOM 602 O O . ALA A 1 82 ? 11.852 2.648 5.051 1.00 65.56 82 ALA A O 1
ATOM 603 N N . ILE A 1 83 ? 10.547 2.457 3.246 1.00 76.19 83 ILE A N 1
ATOM 604 C CA . ILE A 1 83 ? 9.326 2.216 4.037 1.00 76.19 83 ILE A CA 1
ATOM 605 C C . ILE A 1 83 ? 9.126 0.709 4.178 1.00 76.19 83 ILE A C 1
ATOM 607 O O . ILE A 1 83 ? 8.754 0.061 3.201 1.00 76.19 83 ILE A O 1
ATOM 611 N N . ASP A 1 84 ? 9.340 0.180 5.377 1.00 84.00 84 ASP A N 1
ATOM 612 C CA . ASP A 1 84 ? 9.177 -1.232 5.740 1.00 84.00 84 ASP A CA 1
ATOM 613 C C . ASP A 1 84 ? 8.039 -1.482 6.746 1.00 84.00 84 ASP A C 1
ATOM 615 O O . ASP A 1 84 ? 7.843 -2.620 7.173 1.00 84.00 84 ASP A O 1
ATOM 619 N N . SER A 1 85 ? 7.253 -0.447 7.055 1.00 88.25 85 SER A N 1
ATOM 620 C CA . SER A 1 85 ? 6.138 -0.487 8.001 1.00 88.25 85 SER A CA 1
ATOM 621 C C . SER A 1 85 ? 4.771 -0.282 7.343 1.00 88.25 85 SER A C 1
ATOM 623 O O . SER A 1 85 ? 4.650 0.236 6.224 1.00 88.25 85 SER A O 1
ATOM 625 N N . TRP A 1 86 ? 3.710 -0.682 8.045 1.00 91.12 86 TRP A N 1
ATOM 626 C CA . TRP A 1 86 ? 2.337 -0.294 7.707 1.00 91.12 86 TRP A CA 1
ATOM 627 C C . TRP A 1 86 ? 1.570 0.171 8.939 1.00 91.12 86 TRP A C 1
ATOM 629 O O . TRP A 1 86 ? 1.975 -0.021 10.082 1.00 91.12 86 TRP A O 1
ATOM 639 N N . THR A 1 87 ? 0.434 0.819 8.696 1.00 93.88 87 THR A N 1
ATOM 640 C CA . THR A 1 87 ? -0.427 1.321 9.761 1.00 93.88 87 THR A CA 1
ATOM 641 C C . THR A 1 87 ? -1.851 0.844 9.554 1.00 93.88 87 THR A C 1
ATOM 643 O O . THR A 1 87 ? -2.471 1.141 8.530 1.00 93.88 87 THR A O 1
ATOM 646 N N . ASP A 1 88 ? -2.388 0.173 10.562 1.00 95.94 88 ASP A N 1
ATOM 647 C CA . ASP A 1 88 ? -3.799 -0.158 10.643 1.00 95.94 88 ASP A CA 1
ATOM 648 C C . ASP A 1 88 ? -4.561 0.953 11.364 1.00 95.94 88 ASP A C 1
ATOM 650 O O . ASP A 1 88 ? -4.082 1.550 12.329 1.00 95.94 88 ASP A O 1
ATOM 654 N N . SER A 1 89 ? -5.785 1.219 10.912 1.00 95.88 89 SER A N 1
ATOM 655 C CA . SER A 1 89 ? -6.709 2.111 11.613 1.00 95.88 89 SER A CA 1
ATOM 656 C C . SER A 1 89 ? -8.060 1.433 11.779 1.00 95.88 89 SER A C 1
ATOM 658 O O . SER A 1 89 ? -8.639 0.924 10.818 1.00 95.88 89 SER A O 1
ATOM 660 N N . ILE A 1 90 ? -8.565 1.428 13.010 1.00 94.69 90 ILE A N 1
ATOM 661 C CA . ILE A 1 90 ? -9.841 0.807 13.362 1.00 94.69 90 ILE A CA 1
ATOM 662 C C . ILE A 1 90 ? -10.864 1.913 13.574 1.00 94.69 90 ILE A C 1
ATOM 664 O O . ILE A 1 90 ? -10.668 2.807 14.397 1.00 94.69 90 ILE A O 1
ATOM 668 N N . TRP A 1 91 ? -11.973 1.839 12.842 1.00 94.94 91 TRP A N 1
ATOM 669 C CA . TRP A 1 91 ? -13.017 2.857 12.852 1.00 94.94 91 TRP A CA 1
ATOM 670 C C . TRP A 1 91 ? -14.369 2.262 13.219 1.00 94.94 91 TRP A C 1
ATOM 672 O O . TRP A 1 91 ? -14.764 1.220 12.698 1.00 94.94 91 TRP A O 1
ATOM 682 N N . LEU A 1 92 ? -15.119 2.986 14.044 1.00 92.50 92 LEU A N 1
ATOM 683 C CA . LEU A 1 92 ? -16.559 2.819 14.151 1.00 92.50 92 LEU A CA 1
ATOM 684 C C . LEU A 1 92 ? -17.216 3.662 13.053 1.00 92.50 92 LEU A C 1
ATOM 686 O O . LEU A 1 92 ? -17.305 4.886 13.170 1.00 92.50 92 LEU A O 1
ATOM 690 N N . ALA A 1 93 ? -17.635 3.000 11.975 1.00 94.19 93 ALA A N 1
ATOM 691 C CA . ALA A 1 93 ? -18.213 3.640 10.798 1.00 94.19 93 ALA A CA 1
ATOM 692 C C . ALA A 1 93 ? -19.721 3.385 10.676 1.00 94.19 93 ALA A C 1
ATOM 694 O O . ALA A 1 93 ? -20.227 2.337 11.074 1.00 94.19 93 ALA A O 1
ATOM 695 N N . ARG A 1 94 ? -20.446 4.350 10.100 1.00 92.56 94 ARG A N 1
ATOM 696 C CA . ARG A 1 94 ? -21.907 4.262 9.904 1.00 92.56 94 ARG A CA 1
ATOM 697 C C . ARG A 1 94 ? -22.326 3.512 8.639 1.00 92.56 94 ARG A C 1
ATOM 699 O O . ARG A 1 94 ? -23.497 3.171 8.493 1.00 92.56 94 ARG A O 1
ATOM 706 N N . ASP A 1 95 ? -21.396 3.292 7.716 1.00 93.50 95 ASP A N 1
ATOM 707 C CA . ASP A 1 95 ? -21.617 2.555 6.474 1.00 93.50 95 ASP A CA 1
ATOM 708 C C . ASP A 1 95 ? -20.379 1.732 6.081 1.00 93.50 95 ASP A C 1
ATOM 710 O O . ASP A 1 95 ? -19.333 1.803 6.722 1.00 93.50 95 ASP A O 1
ATOM 714 N N . GLN A 1 96 ? -20.511 0.931 5.022 1.00 91.31 96 GLN A N 1
ATOM 715 C CA . GLN A 1 96 ? -19.447 0.060 4.504 1.00 91.31 96 GLN A CA 1
ATOM 716 C C . GLN A 1 96 ? -18.421 0.798 3.627 1.00 91.31 96 GLN A C 1
ATOM 718 O O . GLN A 1 96 ? -17.521 0.173 3.068 1.00 91.31 96 GLN A O 1
ATOM 723 N N . ARG A 1 97 ? -18.569 2.114 3.429 1.00 93.75 97 ARG A N 1
ATOM 724 C CA . ARG A 1 97 ? -17.624 2.889 2.616 1.00 93.75 97 ARG A CA 1
ATOM 725 C C . ARG A 1 97 ? -16.396 3.225 3.451 1.00 93.75 97 ARG A C 1
ATOM 727 O O . ARG A 1 97 ? -16.406 3.090 4.671 1.00 93.75 97 ARG A O 1
ATOM 734 N N . ARG A 1 98 ? -15.352 3.733 2.787 1.0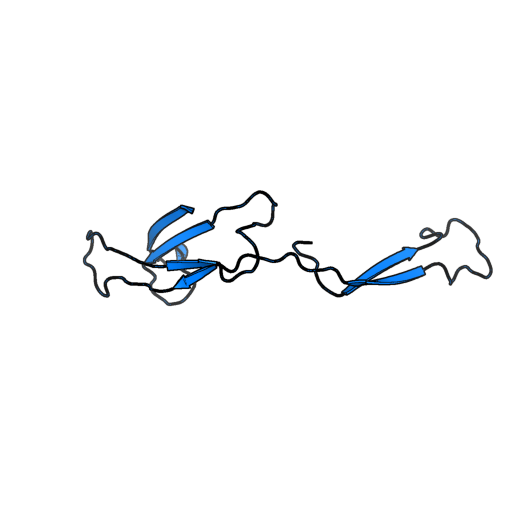0 93.75 98 ARG A N 1
ATOM 735 C CA . ARG A 1 98 ? -14.134 4.205 3.457 1.00 93.75 98 ARG A CA 1
ATOM 736 C C . ARG A 1 98 ? -14.501 5.073 4.679 1.00 93.75 98 ARG A C 1
ATOM 738 O O . ARG A 1 98 ? -15.220 6.068 4.502 1.00 93.75 98 ARG A O 1
ATOM 745 N N . PRO A 1 99 ? -14.037 4.707 5.888 1.00 95.94 99 PRO A N 1
ATOM 746 C CA . PRO A 1 99 ? -14.287 5.494 7.083 1.00 95.94 99 PRO A CA 1
ATOM 747 C C . PRO A 1 99 ? -13.679 6.891 6.978 1.00 95.94 99 PRO A C 1
ATOM 749 O O . PRO A 1 99 ? -12.655 7.091 6.316 1.00 95.94 99 PRO A O 1
ATOM 752 N N . GLY A 1 100 ? -14.288 7.858 7.656 1.00 95.12 100 GLY A N 1
ATOM 753 C CA . GLY A 1 100 ? -13.688 9.176 7.791 1.00 95.12 100 GLY A CA 1
ATOM 754 C C . GLY A 1 100 ? -14.394 10.069 8.797 1.00 95.12 100 GLY A C 1
ATOM 755 O O . GLY A 1 100 ? -15.622 10.123 8.852 1.00 95.12 100 GLY A O 1
ATOM 756 N N . ALA A 1 101 ? -13.610 10.849 9.543 1.00 92.81 101 ALA A N 1
ATOM 757 C CA . ALA A 1 101 ? -14.131 11.780 10.545 1.00 92.81 101 ALA A CA 1
ATOM 758 C C . ALA A 1 101 ? -15.124 12.801 9.954 1.00 92.81 101 ALA A C 1
ATOM 760 O O . ALA A 1 101 ? -16.097 13.172 10.604 1.00 92.81 101 ALA A O 1
ATOM 761 N N . PHE A 1 102 ? -14.948 13.194 8.687 1.00 92.94 102 PHE A N 1
ATOM 762 C CA . PHE A 1 102 ? -15.874 14.079 7.965 1.00 92.94 102 PHE A CA 1
ATOM 763 C C . PHE A 1 102 ? -17.279 13.478 7.774 1.00 92.94 102 PHE A C 1
ATOM 765 O O . PHE A 1 102 ? -18.244 14.213 7.581 1.00 92.94 102 PHE A O 1
ATOM 772 N N . LYS A 1 103 ? -17.415 12.148 7.860 1.00 94.38 103 LYS A N 1
ATOM 773 C CA . LYS A 1 103 ? -18.696 11.430 7.879 1.00 94.38 103 LYS A CA 1
ATOM 774 C C . LYS A 1 103 ? -19.221 11.221 9.295 1.00 94.38 103 LYS A C 1
ATOM 776 O O . LYS A 1 103 ? -20.222 10.532 9.444 1.00 94.38 103 LYS A O 1
ATOM 781 N N . GLY A 1 104 ? -18.586 11.762 10.333 1.00 94.06 104 GLY A N 1
ATOM 782 C CA . GLY A 1 104 ? -18.928 11.467 11.726 1.00 94.06 104 GLY A CA 1
ATOM 783 C C . GLY A 1 104 ? -18.606 10.030 12.150 1.00 94.06 104 GLY A C 1
ATOM 784 O O . GLY A 1 104 ? -19.176 9.561 13.131 1.00 94.06 104 GLY A O 1
ATOM 785 N N . ASP A 1 105 ? -17.742 9.331 11.404 1.00 96.31 105 ASP A N 1
ATOM 786 C CA . ASP A 1 105 ? -17.172 8.053 11.835 1.00 96.31 105 ASP A CA 1
ATOM 787 C C . ASP A 1 105 ? -16.115 8.321 12.924 1.00 96.31 105 ASP A C 1
ATOM 789 O O . ASP A 1 105 ? -15.449 9.361 12.913 1.00 96.31 105 ASP A O 1
ATOM 793 N N . ILE A 1 106 ? -15.952 7.391 13.864 1.00 92.56 106 ILE A N 1
ATOM 794 C CA . ILE A 1 106 ? -15.078 7.565 15.033 1.00 92.56 106 ILE A CA 1
ATOM 795 C C . ILE A 1 106 ? -13.839 6.687 14.870 1.00 92.56 106 ILE A C 1
ATOM 797 O O . ILE A 1 106 ? -13.959 5.469 14.736 1.00 92.56 106 ILE A O 1
ATOM 801 N N . LEU A 1 107 ? -12.651 7.292 14.909 1.00 94.44 107 LEU A N 1
ATOM 802 C CA . LEU A 1 107 ? -11.392 6.551 14.993 1.00 94.44 107 LEU A CA 1
ATOM 803 C C . LEU A 1 107 ? -11.265 5.957 16.398 1.00 94.44 107 LEU A C 1
ATOM 805 O O . LEU A 1 107 ? -11.245 6.695 17.381 1.00 94.44 107 LEU A O 1
ATOM 809 N N . LEU A 1 108 ? -11.184 4.633 16.482 1.00 92.31 108 LEU A N 1
ATOM 810 C CA . LEU A 1 108 ? -11.022 3.909 17.742 1.00 92.31 108 LEU A CA 1
ATOM 811 C C . LEU A 1 108 ? -9.548 3.708 18.095 1.00 92.31 108 LEU A C 1
ATOM 813 O O . LEU A 1 108 ? -9.199 3.691 19.272 1.00 92.31 108 LEU A O 1
ATOM 817 N N . GLY A 1 109 ? -8.684 3.567 17.088 1.00 93.69 109 GLY A N 1
ATOM 818 C CA . GLY A 1 109 ? -7.254 3.393 17.299 1.00 93.69 109 GLY A CA 1
ATOM 819 C C . GLY A 1 109 ? -6.462 3.260 16.007 1.00 93.69 109 GLY A C 1
ATOM 820 O O . GLY A 1 109 ? -7.019 2.968 14.944 1.00 93.69 109 GLY A O 1
ATOM 821 N N . THR A 1 110 ? -5.156 3.460 16.144 1.00 96.56 110 THR A N 1
ATOM 822 C CA . THR A 1 110 ? -4.158 3.344 15.083 1.00 96.56 110 THR A CA 1
ATOM 823 C C . THR A 1 110 ? -3.008 2.488 15.598 1.00 96.56 110 THR A C 1
ATOM 825 O O . THR A 1 110 ? -2.565 2.693 16.729 1.00 96.56 110 THR A O 1
ATOM 828 N N . PHE A 1 111 ? -2.538 1.547 14.784 1.00 95.31 111 PHE A N 1
ATOM 829 C CA . PHE A 1 111 ? -1.507 0.579 15.154 1.00 95.31 111 PHE A CA 1
ATOM 830 C C . PHE A 1 111 ? -0.454 0.520 14.051 1.00 95.31 111 PHE A C 1
ATOM 832 O O . PHE A 1 111 ? -0.793 0.305 12.891 1.00 95.31 111 PHE A O 1
ATOM 839 N N . GLU A 1 112 ? 0.803 0.767 14.405 1.00 94.12 112 GLU A N 1
ATOM 840 C CA . GLU A 1 112 ? 1.943 0.692 13.489 1.00 94.12 112 GLU A CA 1
ATOM 841 C C . GLU A 1 112 ? 2.639 -0.665 13.636 1.00 94.12 112 GLU A C 1
ATOM 843 O O . GLU A 1 112 ? 2.707 -1.214 14.741 1.00 94.12 112 GLU A O 1
ATOM 848 N N . HIS A 1 113 ? 3.123 -1.195 12.515 1.00 90.81 113 HIS A N 1
ATOM 849 C CA . HIS A 1 113 ? 3.725 -2.517 12.383 1.00 90.81 113 HIS A CA 1
ATOM 850 C C . HIS A 1 113 ? 5.002 -2.463 11.562 1.00 90.81 113 HIS A C 1
ATOM 852 O O . HIS A 1 113 ? 4.985 -1.738 10.541 1.00 90.81 113 HIS A O 1
#

Radius of gyration: 26.17 Å; chains: 1; bounding box: 46×34×76 Å

Foldseek 3Di:
DAPDFFKDWDKFFDPPVVPDPPPPCVPPGIDIDIDGDHHDWAWDKDKADWDWDPDDDPPDDIDIDIDIDTPIPDAHADPPRPDRKDKDWDWQAPDPDDDDVVRVIGTPDMDMD

Secondary structure (DSSP, 8-state):
--S--EEEEEEEETTTT--S--TT-GGG-EEEEEEEEPPPP---EEEEEEE--S---TT-----EEEEEE-SSS----SSTT----EEEEEE-SSSS---GGGT-EEEEEEE-

Sequence (113 aa):
PLRLRGDAFLIVVADGNGEVDEHPNEANNVLAAPFTIDPLPFADLVTSDIVAPSQAVHGASIEVRYRVANLGSAGIRGEADAIDSWTDSIWLARDQRRPGAFKGDILLGTFEH